Protein AF-A0A535PMX5-F1 (afdb_monomer)

Sequence (132 aa):
MTFRWPFYASVAVLGCECIACFFAGSIEWGDLGVRLGGDSAEATEQARFAIELYAIGGLNLLASIAFLIRRSGWAWWLVLGIQVAVFVLAVIEGVLTDIGWFYFSSLPLLTSLLLFAFRMAQTRLKPPIEAI

pLDDT: mean 80.56, std 11.22, range [43.16, 92.19]

Structure (mmCIF, N/CA/C/O backbone):
data_AF-A0A535PMX5-F1
#
_entry.id   AF-A0A535PMX5-F1
#
loop_
_atom_site.group_PDB
_atom_site.id
_atom_site.type_symbol
_atom_site.label_atom_id
_atom_site.label_alt_id
_atom_site.label_comp_id
_atom_site.label_asym_id
_atom_site.label_entity_id
_atom_site.label_seq_id
_atom_site.pdbx_PDB_ins_code
_atom_site.Cartn_x
_atom_site.Cartn_y
_atom_site.Cartn_z
_atom_site.occupancy
_atom_site.B_iso_or_equiv
_atom_site.auth_seq_id
_atom_site.auth_comp_id
_atom_site.auth_asym_id
_atom_site.auth_atom_id
_atom_site.pdbx_PDB_model_num
ATOM 1 N N . MET A 1 1 ? -12.810 -6.995 28.485 1.00 45.56 1 MET A N 1
ATOM 2 C CA . MET A 1 1 ? -11.703 -6.630 27.572 1.00 45.56 1 MET A CA 1
ATOM 3 C C . MET A 1 1 ? -12.300 -6.337 26.205 1.00 45.56 1 MET A C 1
ATOM 5 O O . MET A 1 1 ? -12.740 -7.254 25.528 1.00 45.56 1 MET A O 1
ATOM 9 N N . THR A 1 2 ? -12.427 -5.069 25.826 1.00 51.19 2 THR A N 1
ATOM 10 C CA . THR A 1 2 ? -12.902 -4.693 24.489 1.00 51.19 2 THR A CA 1
ATOM 11 C C . THR A 1 2 ? -11.867 -5.148 23.460 1.00 51.19 2 THR A C 1
ATOM 13 O O . THR A 1 2 ? -10.732 -4.676 23.470 1.00 51.19 2 THR A O 1
ATOM 16 N N . PHE A 1 3 ? -12.226 -6.105 22.599 1.00 61.16 3 PHE A N 1
ATOM 17 C CA . PHE A 1 3 ? -11.348 -6.642 21.556 1.00 61.16 3 PHE A CA 1
ATOM 18 C C . PHE A 1 3 ? -11.027 -5.548 20.522 1.00 61.16 3 PHE A C 1
ATOM 20 O O . PHE A 1 3 ? -11.728 -5.363 19.532 1.00 61.16 3 PHE A O 1
ATOM 27 N N . ARG A 1 4 ? -9.943 -4.795 20.750 1.00 73.81 4 ARG A N 1
ATOM 28 C CA . ARG A 1 4 ? -9.419 -3.779 19.812 1.00 73.81 4 ARG A CA 1
ATOM 29 C C . ARG A 1 4 ? -8.614 -4.392 18.658 1.00 73.81 4 ARG A C 1
ATOM 31 O O . ARG A 1 4 ? -8.119 -3.658 17.809 1.00 73.81 4 ARG A O 1
ATOM 38 N N . TRP A 1 5 ? -8.518 -5.721 18.607 1.00 82.56 5 TRP A N 1
ATOM 39 C CA . TRP A 1 5 ? -7.819 -6.490 17.575 1.00 82.56 5 TRP A CA 1
ATOM 40 C C . TRP A 1 5 ? -8.086 -6.009 16.138 1.00 82.56 5 TRP A C 1
ATOM 42 O O . TRP A 1 5 ? -7.113 -5.751 15.436 1.00 82.56 5 TRP A O 1
ATOM 52 N N . PRO A 1 6 ? -9.339 -5.778 15.691 1.00 81.94 6 PRO A N 1
ATOM 53 C CA . PRO A 1 6 ? -9.565 -5.409 14.293 1.00 81.94 6 PRO A CA 1
ATOM 54 C C . PRO A 1 6 ? -8.976 -4.035 13.932 1.00 81.94 6 PRO A C 1
ATOM 56 O O . PRO A 1 6 ? -8.648 -3.772 12.779 1.00 81.94 6 PRO A O 1
ATOM 59 N N . PHE A 1 7 ? -8.845 -3.136 14.918 1.00 81.94 7 PHE A N 1
ATOM 60 C CA . PHE A 1 7 ? -8.175 -1.851 14.717 1.00 81.94 7 PHE A CA 1
ATOM 61 C C . PHE A 1 7 ? -6.670 -2.053 14.525 1.00 81.94 7 PHE A C 1
ATOM 63 O O . PHE A 1 7 ? -6.109 -1.524 13.573 1.00 81.94 7 PHE A O 1
ATOM 70 N N . TYR A 1 8 ? -6.030 -2.860 15.375 1.00 85.12 8 TYR A N 1
ATOM 71 C CA . TYR A 1 8 ? -4.607 -3.179 15.226 1.00 85.12 8 TYR A CA 1
ATOM 72 C C . TYR A 1 8 ? -4.312 -3.924 13.920 1.00 85.12 8 TYR A C 1
ATOM 74 O O . TYR A 1 8 ? -3.334 -3.601 13.256 1.00 85.12 8 TYR A O 1
ATOM 82 N N . ALA A 1 9 ? -5.192 -4.838 13.506 1.00 86.25 9 ALA A N 1
ATOM 83 C CA . ALA A 1 9 ? -5.088 -5.522 12.221 1.00 86.25 9 ALA A CA 1
ATOM 84 C C . ALA A 1 9 ? -5.167 -4.540 11.038 1.00 86.25 9 ALA A C 1
ATOM 86 O O . ALA A 1 9 ? -4.381 -4.643 10.103 1.00 86.25 9 ALA A O 1
ATOM 87 N N . SER A 1 10 ? -6.044 -3.530 11.114 1.00 85.06 10 SER A N 1
ATOM 88 C CA . SER A 1 10 ? -6.128 -2.473 10.091 1.00 85.06 10 SER A CA 1
ATOM 89 C C . SER A 1 10 ? -4.830 -1.664 9.995 1.00 85.06 10 SER A C 1
ATOM 91 O O . SER A 1 10 ? -4.358 -1.383 8.900 1.00 85.06 10 SER A O 1
ATOM 93 N N . VAL A 1 11 ? -4.231 -1.319 11.139 1.00 86.75 11 VAL A N 1
ATOM 94 C CA . VAL A 1 11 ? -2.950 -0.593 11.188 1.00 86.75 11 VAL A CA 1
ATOM 95 C C . VAL A 1 11 ? -1.809 -1.441 10.625 1.00 86.75 11 VAL A C 1
ATOM 97 O O . VAL A 1 11 ? -0.988 -0.924 9.875 1.00 86.75 11 VAL A O 1
ATOM 100 N N . ALA A 1 12 ? -1.770 -2.735 10.952 1.00 88.44 12 ALA A N 1
ATOM 101 C CA . ALA A 1 12 ? -0.756 -3.650 10.441 1.00 88.44 12 ALA A CA 1
ATOM 102 C C . ALA A 1 12 ? -0.833 -3.787 8.915 1.00 88.44 12 ALA A C 1
ATOM 104 O O . ALA A 1 12 ? 0.186 -3.644 8.250 1.00 88.44 12 ALA A O 1
ATOM 105 N N . VAL A 1 13 ? -2.034 -3.983 8.358 1.00 90.06 13 VAL A N 1
ATOM 106 C CA . VAL A 1 13 ? -2.228 -4.086 6.902 1.00 90.06 13 VAL A CA 1
ATOM 107 C C . VAL A 1 13 ? -1.775 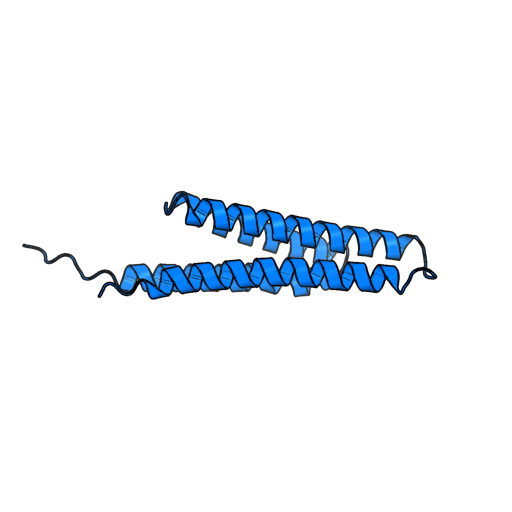-2.811 6.188 1.00 90.06 13 VAL A C 1
ATOM 109 O O . VAL A 1 13 ? -1.014 -2.896 5.230 1.00 90.06 13 VAL A O 1
ATOM 112 N N . LEU A 1 14 ? -2.162 -1.636 6.695 1.00 88.06 14 LEU A N 1
ATOM 113 C CA . LEU A 1 14 ? -1.728 -0.355 6.131 1.00 88.06 14 LEU A CA 1
ATOM 114 C C . LEU A 1 14 ? -0.205 -0.181 6.175 1.00 88.06 14 LEU A C 1
ATOM 116 O O . LEU A 1 14 ? 0.401 0.250 5.196 1.00 88.06 14 LEU A O 1
ATOM 120 N N . GLY A 1 15 ? 0.424 -0.544 7.295 1.00 87.69 15 GLY A N 1
ATOM 121 C CA . GLY A 1 15 ? 1.879 -0.503 7.429 1.00 87.69 15 GLY A CA 1
ATOM 122 C C . GLY A 1 15 ? 2.582 -1.448 6.451 1.00 87.69 15 GLY A C 1
ATOM 123 O O . GLY A 1 15 ? 3.545 -1.044 5.801 1.00 87.69 15 GLY A O 1
ATOM 124 N N . CYS A 1 16 ? 2.080 -2.677 6.306 1.00 88.81 16 CYS A N 1
ATOM 125 C CA . CYS A 1 16 ? 2.608 -3.658 5.359 1.00 88.81 16 CYS A CA 1
ATOM 126 C C . CYS A 1 16 ? 2.529 -3.163 3.915 1.00 88.81 16 CYS A C 1
ATOM 128 O O . CYS A 1 16 ? 3.499 -3.310 3.178 1.00 88.81 16 CYS A O 1
ATOM 130 N N . GLU A 1 17 ? 1.418 -2.548 3.516 1.00 86.88 17 GLU A N 1
ATOM 131 C CA . GLU A 1 17 ? 1.285 -2.004 2.167 1.00 86.88 17 GLU A CA 1
ATOM 132 C C . GLU A 1 17 ? 2.248 -0.846 1.909 1.00 86.88 17 GLU A C 1
ATOM 134 O O . GLU A 1 17 ? 2.892 -0.824 0.864 1.00 86.88 17 GLU A O 1
ATOM 139 N N . CYS A 1 18 ? 2.403 0.083 2.860 1.00 87.38 18 CYS A N 1
ATOM 140 C CA . CYS A 1 18 ? 3.379 1.166 2.724 1.00 87.38 18 CYS A CA 1
ATOM 141 C C . CYS A 1 18 ? 4.779 0.589 2.475 1.00 87.38 18 CYS A C 1
ATOM 143 O O . CYS A 1 18 ? 5.454 0.977 1.525 1.00 87.38 18 CYS A O 1
ATOM 145 N N . ILE A 1 19 ? 5.186 -0.380 3.301 1.00 87.94 19 ILE A N 1
ATOM 146 C CA . ILE A 1 19 ? 6.475 -1.067 3.181 1.00 87.94 19 ILE A CA 1
ATOM 147 C C . ILE A 1 19 ? 6.598 -1.763 1.818 1.00 87.94 19 ILE A C 1
ATOM 149 O O . ILE A 1 19 ? 7.628 -1.622 1.164 1.00 87.94 19 ILE A O 1
ATOM 153 N N . ALA A 1 20 ? 5.555 -2.460 1.363 1.00 87.88 20 ALA A N 1
ATOM 154 C CA . ALA A 1 20 ? 5.542 -3.121 0.060 1.00 87.88 20 ALA A CA 1
ATOM 155 C C . ALA A 1 20 ? 5.713 -2.123 -1.098 1.00 87.88 20 ALA A C 1
ATOM 157 O O . ALA A 1 20 ? 6.497 -2.391 -2.003 1.00 87.88 20 ALA A O 1
ATOM 158 N N . CYS A 1 21 ? 5.065 -0.954 -1.039 1.00 86.38 21 CYS A N 1
ATOM 159 C CA . CYS A 1 21 ? 5.225 0.106 -2.041 1.00 86.38 21 CYS A CA 1
ATOM 160 C C . CYS A 1 21 ? 6.670 0.632 -2.084 1.00 86.38 21 CYS A C 1
ATOM 162 O O . CYS A 1 21 ? 7.257 0.741 -3.158 1.00 86.38 21 CYS A O 1
ATOM 164 N N . PHE A 1 22 ? 7.274 0.902 -0.918 1.00 85.62 22 PHE A N 1
ATOM 165 C CA . PHE A 1 22 ? 8.672 1.345 -0.836 1.00 85.62 22 PHE A CA 1
ATOM 166 C C . PHE A 1 22 ? 9.653 0.272 -1.326 1.00 85.62 22 PHE A C 1
ATOM 168 O O . PHE A 1 22 ? 10.638 0.606 -1.988 1.00 85.62 22 PHE A O 1
ATOM 175 N N . PHE A 1 23 ? 9.404 -1.009 -1.034 1.00 86.94 23 PHE A N 1
ATOM 176 C CA . PHE A 1 23 ? 10.236 -2.103 -1.538 1.00 86.94 23 PHE A CA 1
ATOM 177 C C . PHE A 1 23 ? 10.106 -2.265 -3.048 1.00 86.94 23 PHE A C 1
ATOM 179 O O . PHE A 1 23 ? 11.131 -2.373 -3.711 1.00 86.94 23 PHE A O 1
ATOM 186 N N . ALA A 1 24 ? 8.887 -2.226 -3.587 1.00 84.19 24 ALA A N 1
ATOM 187 C CA . ALA A 1 24 ? 8.658 -2.301 -5.025 1.00 84.19 24 ALA A CA 1
ATOM 188 C C . ALA A 1 24 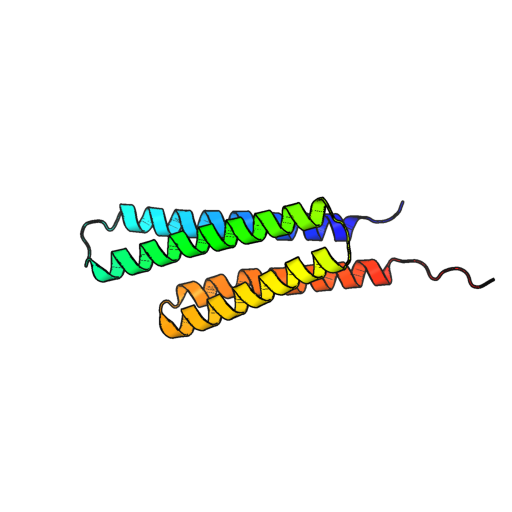? 9.384 -1.160 -5.756 1.00 84.19 24 ALA A C 1
ATOM 190 O O . ALA A 1 24 ? 10.174 -1.426 -6.655 1.00 84.19 24 ALA A O 1
ATOM 191 N N . GLY A 1 25 ? 9.239 0.087 -5.287 1.00 80.25 25 GLY A N 1
ATOM 192 C CA . GLY A 1 25 ? 9.980 1.226 -5.843 1.00 80.25 25 GLY A CA 1
ATOM 193 C C . GLY A 1 25 ? 11.502 1.052 -5.766 1.00 80.25 25 GLY A C 1
ATOM 194 O O . GLY A 1 25 ? 12.209 1.357 -6.720 1.00 80.25 25 GLY A O 1
ATOM 195 N N . SER A 1 26 ? 12.014 0.497 -4.662 1.00 81.75 26 SER A N 1
ATOM 196 C CA . SER A 1 26 ? 13.455 0.249 -4.482 1.00 81.75 26 SER A CA 1
ATOM 197 C C . SER A 1 26 ? 14.005 -0.845 -5.392 1.00 81.75 26 SER A C 1
ATOM 199 O O . SER A 1 26 ? 15.141 -0.732 -5.844 1.00 81.75 26 SER A O 1
ATOM 201 N N . ILE A 1 27 ? 13.224 -1.895 -5.650 1.00 82.94 27 ILE A N 1
ATOM 202 C CA . ILE A 1 27 ? 13.605 -2.976 -6.565 1.00 82.94 27 ILE A CA 1
ATOM 203 C C . ILE A 1 27 ? 13.676 -2.433 -7.990 1.00 82.94 27 ILE A C 1
ATOM 205 O O . ILE A 1 27 ? 14.704 -2.594 -8.639 1.00 82.94 27 ILE A O 1
ATOM 209 N N . GLU A 1 28 ? 12.645 -1.713 -8.433 1.00 80.88 28 GLU A N 1
ATOM 210 C CA . GLU A 1 28 ? 12.606 -1.123 -9.777 1.00 80.88 28 GLU A CA 1
ATOM 211 C C . GLU A 1 28 ? 13.723 -0.093 -9.991 1.00 80.88 28 GLU A C 1
ATOM 213 O O . GLU A 1 28 ? 14.390 -0.080 -11.025 1.00 80.88 28 GLU A O 1
ATOM 218 N N . TRP A 1 29 ? 14.007 0.729 -8.976 1.00 78.88 29 TRP A N 1
ATOM 219 C CA . TRP A 1 29 ? 15.127 1.670 -9.014 1.00 78.88 29 TRP A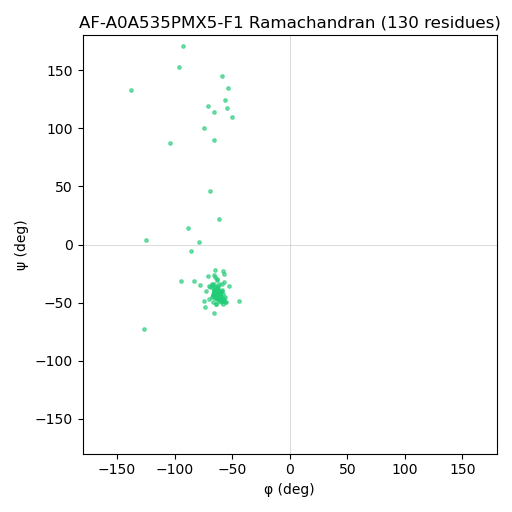 CA 1
ATOM 220 C C . TRP A 1 29 ? 16.497 0.970 -9.010 1.00 78.88 29 TRP A C 1
ATOM 222 O O . TRP A 1 29 ? 17.450 1.440 -9.634 1.00 78.88 29 TRP A O 1
ATOM 232 N N . GLY A 1 30 ? 16.616 -0.156 -8.302 1.00 73.69 30 GLY A N 1
ATOM 233 C CA . GLY A 1 30 ? 17.821 -0.986 -8.292 1.00 73.69 30 GLY A CA 1
ATOM 234 C C . GLY A 1 30 ? 18.085 -1.639 -9.649 1.00 73.69 30 GLY A C 1
ATOM 235 O O . GLY A 1 30 ? 19.213 -1.587 -10.141 1.00 73.69 30 GLY A O 1
ATOM 236 N N . ASP A 1 31 ? 17.042 -2.179 -10.281 1.00 73.50 31 ASP A N 1
ATOM 237 C CA . ASP A 1 31 ? 17.102 -2.763 -11.623 1.00 73.50 31 ASP A CA 1
ATOM 238 C C . ASP A 1 31 ? 17.519 -1.724 -12.672 1.00 73.50 31 ASP A C 1
ATOM 240 O O . ASP A 1 31 ? 18.375 -2.010 -13.514 1.00 73.50 31 ASP A O 1
ATOM 244 N N . LEU A 1 32 ? 17.012 -0.490 -12.569 1.00 64.44 32 LEU A N 1
ATOM 245 C CA . LEU A 1 32 ? 17.449 0.638 -13.395 1.00 64.44 32 LEU A CA 1
ATOM 246 C C . LEU A 1 32 ? 18.964 0.885 -13.278 1.00 64.44 32 LEU A C 1
ATOM 248 O O . LEU A 1 32 ? 19.645 1.053 -14.289 1.00 64.44 32 LEU A O 1
ATOM 252 N N . GLY A 1 33 ? 19.508 0.870 -12.056 1.00 60.97 33 GLY A N 1
ATOM 253 C CA . GLY A 1 33 ? 20.940 1.066 -11.804 1.00 60.97 33 GLY A CA 1
ATOM 254 C C . GLY A 1 33 ? 21.831 -0.040 -12.383 1.00 60.97 33 GLY A C 1
ATOM 255 O O . GLY A 1 33 ? 22.980 0.219 -12.739 1.00 60.97 33 GLY A O 1
ATOM 256 N N . VAL A 1 34 ? 21.307 -1.261 -12.519 1.00 61.28 34 VAL A N 1
ATOM 257 C CA . VAL A 1 34 ? 22.014 -2.401 -13.128 1.00 61.28 34 VAL A CA 1
ATOM 258 C C . VAL A 1 34 ? 21.907 -2.381 -14.659 1.00 61.28 34 VAL A C 1
ATOM 260 O O . VAL A 1 34 ? 22.841 -2.793 -15.346 1.00 61.28 34 VAL A O 1
ATOM 263 N N . ARG A 1 35 ? 20.803 -1.859 -15.211 1.00 61.16 35 ARG A N 1
ATOM 264 C CA . ARG A 1 35 ? 20.509 -1.815 -16.656 1.00 61.16 35 ARG A CA 1
ATOM 265 C C . ARG A 1 35 ? 21.051 -0.580 -17.389 1.00 61.16 35 ARG A C 1
ATOM 267 O O . ARG A 1 35 ? 20.685 -0.372 -18.543 1.00 61.16 35 ARG A O 1
ATOM 274 N N . LEU A 1 36 ? 21.966 0.196 -16.795 1.00 56.78 36 LEU A N 1
ATOM 275 C CA . LEU A 1 36 ? 22.568 1.436 -17.341 1.00 56.78 36 LEU A CA 1
ATOM 276 C C . LEU A 1 36 ? 23.382 1.296 -18.664 1.00 56.78 36 LEU A C 1
ATOM 278 O O . LEU A 1 36 ? 24.198 2.155 -18.989 1.00 56.78 36 LEU A O 1
ATOM 282 N N . GLY A 1 37 ? 23.147 0.250 -19.461 1.00 55.56 37 GLY A N 1
ATOM 283 C CA . GLY A 1 37 ? 23.598 0.113 -20.852 1.00 55.56 37 GLY A CA 1
ATOM 284 C C . GLY A 1 37 ? 22.479 -0.169 -21.871 1.00 55.56 37 GLY A C 1
ATOM 285 O O . GLY A 1 37 ? 22.797 -0.407 -23.034 1.00 55.56 37 GLY A O 1
ATOM 286 N N . GLY A 1 38 ? 21.207 -0.192 -21.451 1.00 57.50 38 GLY A N 1
ATOM 287 C CA . GLY A 1 38 ? 20.030 -0.425 -22.301 1.00 57.50 38 GLY A CA 1
ATOM 288 C C . GLY A 1 38 ? 19.381 0.856 -22.840 1.00 57.50 38 GLY A C 1
ATOM 289 O O . GLY A 1 38 ? 19.742 1.964 -22.445 1.00 57.50 38 GLY A O 1
ATOM 290 N N . ASP A 1 39 ? 18.437 0.686 -23.767 1.00 62.34 39 ASP A N 1
ATOM 291 C CA . ASP A 1 39 ? 17.790 1.752 -24.537 1.00 62.34 39 ASP A CA 1
ATOM 292 C C . ASP A 1 39 ? 17.191 2.862 -23.644 1.00 62.34 39 ASP A C 1
ATOM 294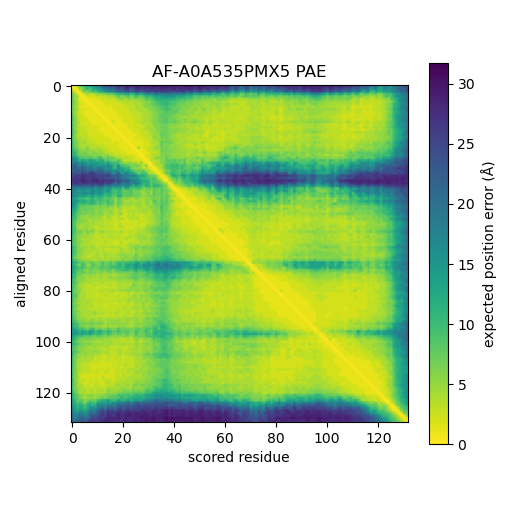 O O . ASP A 1 39 ? 16.536 2.605 -22.631 1.00 62.34 39 ASP A O 1
ATOM 298 N N . SER A 1 40 ? 17.427 4.125 -24.007 1.00 66.25 40 SER A N 1
ATOM 299 C CA . SER A 1 40 ? 17.162 5.289 -23.135 1.00 66.25 40 SER A CA 1
ATOM 300 C C . SER A 1 40 ? 15.677 5.517 -22.803 1.00 66.25 40 SER A C 1
ATOM 302 O O . SER A 1 40 ? 15.354 6.150 -21.793 1.00 66.25 40 SER A O 1
ATOM 304 N N . ALA A 1 41 ? 14.775 4.988 -23.635 1.00 70.38 41 ALA A N 1
ATOM 305 C CA . ALA A 1 41 ? 13.331 5.097 -23.450 1.00 70.38 41 ALA A CA 1
ATOM 306 C C . ALA A 1 41 ? 12.822 4.178 -22.326 1.00 70.38 41 ALA A C 1
ATOM 308 O O . ALA A 1 41 ? 12.156 4.658 -21.410 1.00 70.38 41 ALA A O 1
ATOM 309 N N . GLU A 1 42 ? 13.217 2.901 -22.326 1.00 69.69 42 GLU A N 1
ATOM 310 C CA . GLU A 1 42 ? 12.809 1.922 -21.303 1.00 69.69 42 GLU A CA 1
ATOM 311 C C . GLU A 1 42 ? 13.313 2.321 -19.906 1.00 69.69 42 GLU A C 1
ATOM 313 O O . GLU A 1 42 ? 12.581 2.253 -18.919 1.00 69.69 42 GLU A O 1
ATOM 318 N N . ALA A 1 43 ? 14.545 2.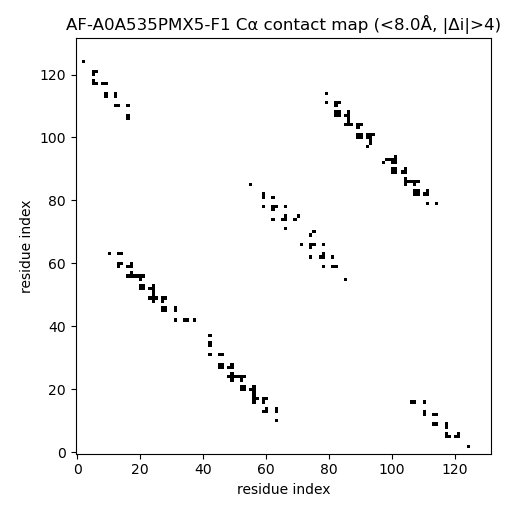835 -19.821 1.00 70.12 43 ALA A N 1
ATOM 319 C CA . ALA A 1 43 ? 15.112 3.338 -18.570 1.00 70.12 43 ALA A CA 1
ATOM 320 C C . ALA A 1 43 ? 14.308 4.520 -17.988 1.00 70.12 43 ALA A C 1
ATOM 322 O O . ALA A 1 43 ? 14.182 4.663 -16.770 1.00 70.12 43 ALA A O 1
ATOM 323 N N . THR A 1 44 ? 13.738 5.368 -18.848 1.00 75.94 44 THR A N 1
ATOM 324 C CA . THR A 1 44 ? 12.927 6.514 -18.413 1.00 75.94 44 THR A CA 1
ATOM 325 C C . THR A 1 44 ? 11.569 6.061 -17.869 1.00 75.94 44 THR A C 1
ATOM 327 O O . THR A 1 44 ? 11.112 6.580 -16.848 1.00 75.94 44 THR A O 1
ATOM 330 N N . GLU A 1 45 ? 10.940 5.069 -18.503 1.00 73.88 45 GLU A N 1
ATOM 331 C CA . GLU A 1 45 ? 9.667 4.497 -18.049 1.00 73.88 45 GLU A CA 1
ATOM 332 C C . GLU A 1 45 ? 9.818 3.754 -16.717 1.00 73.88 45 GLU A C 1
ATOM 334 O O . GLU A 1 45 ? 9.037 3.985 -15.792 1.00 73.88 45 GLU A O 1
ATOM 339 N N . GLN A 1 46 ? 10.881 2.962 -16.560 1.00 74.75 46 GLN A N 1
ATOM 340 C CA . GLN A 1 46 ? 11.146 2.234 -15.318 1.00 74.75 46 GLN A CA 1
ATOM 341 C C . GLN A 1 46 ? 11.481 3.180 -14.146 1.00 74.75 46 GLN A C 1
ATOM 343 O O . GLN A 1 46 ? 11.016 2.983 -13.020 1.00 74.75 46 GLN A O 1
ATOM 348 N N . ALA A 1 47 ? 12.209 4.275 -14.404 1.00 78.19 47 ALA A N 1
ATOM 349 C CA . ALA A 1 47 ? 12.447 5.322 -13.408 1.00 78.19 47 ALA A CA 1
ATOM 350 C C . ALA A 1 47 ? 11.147 6.023 -12.978 1.00 78.19 47 ALA A C 1
ATOM 352 O O . ALA A 1 47 ? 10.942 6.280 -11.787 1.00 78.19 47 ALA A O 1
ATOM 353 N N . ARG A 1 48 ? 10.257 6.318 -13.936 1.00 81.38 48 ARG A N 1
ATOM 354 C CA . ARG A 1 48 ? 8.936 6.898 -13.660 1.00 81.38 48 ARG A CA 1
ATOM 355 C C . ARG A 1 48 ? 8.108 5.954 -12.788 1.00 81.38 48 ARG A C 1
ATOM 357 O O . ARG A 1 48 ? 7.580 6.399 -11.772 1.00 81.38 48 ARG A O 1
ATOM 364 N N . PHE A 1 49 ? 8.066 4.667 -13.129 1.00 80.56 49 PHE A N 1
ATOM 365 C CA . PHE A 1 49 ? 7.351 3.653 -12.356 1.00 80.56 49 PHE A CA 1
ATOM 366 C C . PHE A 1 49 ? 7.825 3.600 -10.896 1.00 80.56 49 PHE A C 1
ATOM 368 O O . PHE A 1 49 ? 7.023 3.719 -9.970 1.00 80.56 49 PHE A O 1
ATOM 375 N N . ALA A 1 50 ? 9.138 3.535 -10.669 1.00 82.88 50 ALA A N 1
ATOM 376 C CA . ALA A 1 50 ? 9.714 3.519 -9.326 1.00 82.88 50 ALA A CA 1
ATOM 377 C C . ALA A 1 50 ? 9.373 4.778 -8.499 1.00 82.88 50 ALA A C 1
ATOM 379 O O . ALA A 1 50 ? 9.023 4.675 -7.319 1.00 82.88 50 ALA A O 1
ATOM 380 N N . ILE A 1 51 ? 9.435 5.969 -9.109 1.00 83.94 51 ILE A N 1
ATOM 381 C CA . ILE A 1 51 ? 9.066 7.234 -8.449 1.00 83.94 51 ILE A CA 1
ATOM 382 C C . ILE A 1 51 ? 7.586 7.235 -8.064 1.00 83.94 51 ILE A C 1
ATOM 384 O O . ILE A 1 51 ? 7.238 7.645 -6.953 1.00 83.94 51 ILE A O 1
ATOM 388 N N . GLU A 1 52 ? 6.712 6.767 -8.953 1.00 86.50 52 GLU A N 1
ATOM 389 C CA . GLU A 1 52 ? 5.277 6.706 -8.685 1.00 86.50 52 GLU A CA 1
ATOM 390 C C . GLU A 1 52 ? 4.955 5.719 -7.552 1.00 86.50 52 GLU A C 1
ATOM 392 O O . GLU A 1 52 ? 4.167 6.051 -6.664 1.00 86.50 52 GLU A O 1
ATOM 397 N N . LEU A 1 53 ? 5.639 4.572 -7.479 1.00 86.00 53 LEU A N 1
ATOM 398 C CA . LEU A 1 53 ? 5.516 3.629 -6.359 1.00 86.00 53 LEU A CA 1
ATOM 399 C C . LEU A 1 53 ? 5.935 4.248 -5.017 1.00 86.00 53 LEU A C 1
ATOM 401 O O . LEU A 1 53 ? 5.247 4.072 -4.005 1.00 86.00 53 LEU A O 1
ATOM 405 N N . TYR A 1 54 ? 7.023 5.023 -4.994 1.00 83.94 54 TYR A N 1
ATOM 406 C CA . TYR A 1 54 ? 7.424 5.769 -3.800 1.00 83.94 54 TYR A CA 1
ATOM 407 C C . TYR A 1 54 ? 6.404 6.841 -3.409 1.00 83.94 54 TYR A C 1
ATOM 409 O O . TYR A 1 54 ? 6.104 7.000 -2.221 1.00 83.94 54 TYR A O 1
ATOM 417 N N . ALA A 1 55 ? 5.846 7.558 -4.386 1.00 88.19 55 ALA A N 1
ATOM 418 C CA . ALA A 1 55 ? 4.819 8.566 -4.147 1.00 88.19 55 ALA A CA 1
ATOM 419 C C . ALA A 1 55 ? 3.542 7.941 -3.562 1.00 88.19 55 ALA A C 1
ATOM 421 O O . ALA A 1 55 ? 2.998 8.458 -2.584 1.00 88.19 55 ALA A O 1
ATOM 422 N N . ILE A 1 56 ? 3.110 6.794 -4.095 1.00 88.62 56 ILE A N 1
ATOM 423 C CA . ILE A 1 56 ? 1.971 6.022 -3.583 1.00 88.62 56 ILE A CA 1
ATOM 424 C C . ILE A 1 56 ? 2.249 5.533 -2.157 1.00 88.62 56 ILE A C 1
ATOM 426 O O . ILE A 1 56 ? 1.418 5.728 -1.269 1.00 88.62 56 ILE A O 1
ATOM 430 N N . GLY A 1 57 ? 3.436 4.972 -1.900 1.00 84.94 57 GLY A N 1
ATOM 431 C CA . GLY A 1 57 ? 3.849 4.550 -0.559 1.00 84.94 57 GLY A CA 1
ATOM 432 C C . GLY A 1 57 ? 3.834 5.700 0.453 1.00 84.94 57 GLY A C 1
ATO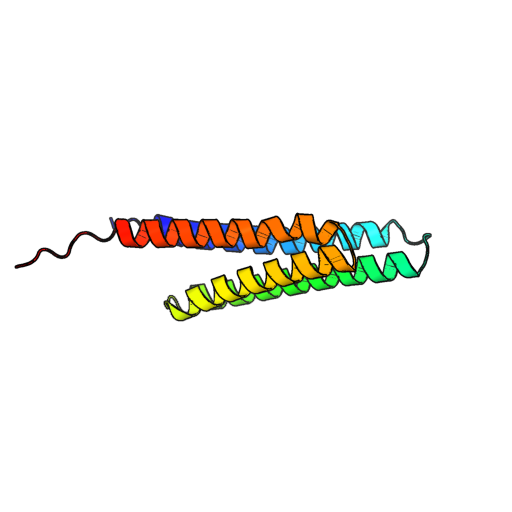M 433 O O . GLY A 1 57 ? 3.318 5.552 1.563 1.00 84.94 57 GLY A O 1
ATOM 434 N N . GLY A 1 58 ? 4.327 6.877 0.058 1.00 86.62 58 GLY A N 1
ATOM 435 C CA . GLY A 1 58 ? 4.286 8.092 0.873 1.00 86.62 58 GLY A CA 1
ATOM 436 C C . GLY A 1 58 ? 2.864 8.587 1.141 1.00 86.62 58 GLY A C 1
ATOM 437 O O . GLY A 1 58 ? 2.531 8.946 2.272 1.00 86.62 58 GLY A O 1
ATOM 438 N N . LEU A 1 59 ? 1.998 8.561 0.129 1.00 88.19 59 LEU A N 1
ATOM 439 C CA . LEU A 1 59 ? 0.600 8.964 0.251 1.00 88.19 59 LEU A CA 1
ATOM 440 C C . LEU A 1 59 ? -0.178 8.019 1.183 1.00 88.19 59 LEU A C 1
ATOM 442 O O . LEU A 1 59 ? -0.888 8.491 2.077 1.00 88.19 59 LEU A O 1
ATOM 446 N N . ASN A 1 60 ? 0.026 6.705 1.058 1.00 87.00 60 ASN A N 1
ATOM 447 C CA . ASN A 1 60 ? -0.542 5.703 1.963 1.00 87.00 60 ASN A CA 1
ATOM 448 C C . ASN A 1 60 ? -0.038 5.873 3.404 1.00 87.00 60 ASN A C 1
ATOM 450 O O . ASN A 1 60 ? -0.823 5.770 4.356 1.00 87.00 60 ASN A O 1
ATOM 454 N N . LEU A 1 61 ? 1.240 6.214 3.589 1.00 86.56 61 LEU A N 1
ATOM 455 C CA . LEU A 1 61 ? 1.803 6.497 4.908 1.00 86.56 61 LEU A CA 1
ATOM 456 C C . LEU A 1 61 ? 1.156 7.735 5.544 1.00 86.56 61 LEU A C 1
ATOM 458 O O . LEU A 1 61 ? 0.742 7.688 6.704 1.00 86.56 61 LEU A O 1
ATOM 462 N N . LEU A 1 62 ? 1.008 8.826 4.788 1.00 88.00 62 LEU A N 1
ATOM 463 C CA . LEU A 1 62 ? 0.355 10.050 5.264 1.00 88.00 62 LEU A CA 1
ATOM 464 C C . LEU A 1 62 ? -1.111 9.809 5.635 1.00 88.00 62 LEU A C 1
ATOM 466 O O . LEU A 1 62 ? -1.559 10.247 6.699 1.00 88.00 62 LEU A O 1
ATOM 470 N N . ALA A 1 63 ? -1.847 9.067 4.805 1.00 85.06 63 ALA A N 1
ATOM 471 C CA . ALA A 1 63 ? -3.226 8.677 5.084 1.00 85.06 63 ALA A CA 1
ATOM 472 C C . ALA A 1 63 ? -3.331 7.842 6.368 1.00 85.06 63 ALA A C 1
ATOM 474 O O . ALA A 1 63 ? -4.200 8.083 7.210 1.00 85.06 63 ALA A O 1
ATOM 475 N N . SER A 1 64 ? -2.396 6.909 6.558 1.00 83.75 64 SER A N 1
ATOM 476 C CA . SER A 1 64 ? -2.310 6.066 7.750 1.00 83.75 64 SER A CA 1
ATOM 477 C C . SER A 1 64 ? -2.017 6.883 9.009 1.00 83.75 64 SER A C 1
ATOM 479 O O . SER A 1 64 ? -2.679 6.700 10.030 1.00 83.75 64 SER A O 1
ATOM 481 N N . ILE A 1 65 ? -1.087 7.841 8.942 1.00 86.19 65 ILE A N 1
ATOM 482 C CA . ILE A 1 65 ? -0.793 8.767 10.045 1.00 86.19 65 ILE A CA 1
ATOM 483 C C . ILE A 1 65 ? -2.032 9.606 10.380 1.00 86.19 65 ILE A C 1
ATOM 485 O O . ILE A 1 65 ? -2.425 9.694 11.547 1.00 86.19 65 ILE A O 1
ATOM 489 N N . ALA A 1 66 ? -2.696 10.174 9.371 1.00 84.31 66 ALA A N 1
ATOM 490 C CA . ALA A 1 66 ? -3.914 10.956 9.563 1.00 84.31 66 ALA A CA 1
ATOM 491 C C . ALA A 1 66 ? -5.028 10.126 10.224 1.00 84.31 66 ALA A C 1
ATOM 493 O O . ALA A 1 66 ? -5.693 10.613 11.141 1.00 84.31 66 ALA A O 1
ATOM 494 N N . PHE A 1 67 ? -5.189 8.863 9.822 1.00 84.06 67 PHE A N 1
ATOM 495 C CA . PHE A 1 67 ? -6.128 7.918 10.425 1.00 84.06 67 PHE A CA 1
ATOM 496 C C . PHE A 1 67 ? -5.780 7.561 11.878 1.00 84.06 67 PHE A C 1
ATOM 498 O O . PHE A 1 67 ? -6.669 7.478 12.733 1.00 84.06 67 PHE A O 1
ATOM 505 N N . LEU A 1 68 ? -4.494 7.389 12.191 1.00 84.88 68 LEU A N 1
ATOM 506 C CA . LEU A 1 68 ? -4.027 7.110 13.550 1.00 84.88 68 LEU A CA 1
ATOM 507 C C . LEU A 1 68 ? -4.270 8.290 14.501 1.00 84.88 68 LEU A C 1
ATOM 509 O O . LEU A 1 68 ? -4.677 8.063 15.646 1.00 84.88 68 LEU A O 1
ATOM 513 N N . ILE A 1 69 ? -4.059 9.522 14.024 1.00 85.94 69 ILE A N 1
ATOM 514 C CA . ILE A 1 69 ? -4.275 10.763 14.785 1.00 85.94 69 ILE A CA 1
ATOM 515 C C . ILE A 1 69 ? -5.774 11.039 14.939 1.00 85.94 69 ILE A C 1
ATOM 517 O O . ILE A 1 69 ? -6.280 11.213 16.049 1.00 85.94 69 ILE A O 1
ATOM 521 N N . ARG A 1 70 ? -6.512 11.063 13.825 1.00 78.56 70 ARG A N 1
ATOM 522 C CA . ARG A 1 70 ? -7.958 11.288 13.786 1.00 78.56 70 ARG A CA 1
ATOM 523 C C . ARG A 1 70 ? -8.655 9.958 13.536 1.00 78.56 70 ARG A C 1
ATOM 525 O O . ARG A 1 70 ? -9.007 9.643 12.406 1.00 78.56 70 ARG A O 1
ATOM 532 N N . ARG A 1 71 ? -8.944 9.217 14.614 1.00 76.31 71 ARG A N 1
ATOM 533 C CA . ARG A 1 71 ? -9.731 7.960 14.610 1.00 76.31 71 ARG A CA 1
ATOM 534 C C . ARG A 1 71 ? -11.224 8.179 14.291 1.00 76.31 71 ARG A C 1
ATOM 536 O O . ARG A 1 71 ? -12.105 7.680 14.988 1.00 76.31 71 ARG A O 1
ATOM 543 N N . SER A 1 72 ? -11.509 8.978 13.270 1.00 81.19 72 SER A N 1
ATOM 544 C CA . SER A 1 72 ? -12.840 9.349 12.800 1.00 81.19 72 SER A CA 1
ATOM 545 C C . SER A 1 72 ? -13.266 8.457 11.637 1.00 81.19 72 SER A C 1
ATOM 547 O O . SER A 1 72 ? -12.431 7.990 10.861 1.00 81.19 72 SER A O 1
ATOM 549 N N . GLY A 1 73 ? -14.578 8.271 11.468 1.00 80.38 73 GLY A N 1
ATOM 550 C CA . GLY A 1 73 ? -15.131 7.597 10.290 1.00 80.38 73 GLY A CA 1
ATOM 551 C C . GLY A 1 73 ? -14.721 8.273 8.976 1.00 80.38 73 GLY A C 1
ATOM 552 O O . GLY A 1 73 ? -14.482 7.585 7.995 1.00 80.38 73 GLY A O 1
ATOM 553 N N . TRP A 1 74 ? -14.544 9.598 8.977 1.00 83.06 74 TRP A N 1
ATOM 554 C CA . TRP A 1 74 ? -14.064 10.349 7.811 1.00 83.06 74 TRP A CA 1
ATOM 555 C C . TRP A 1 74 ? -12.632 9.994 7.416 1.00 83.06 74 TRP A C 1
ATOM 557 O O . TRP A 1 74 ? -12.346 9.838 6.235 1.00 83.06 74 TRP A O 1
ATOM 567 N N . ALA A 1 75 ? -11.739 9.821 8.393 1.00 83.88 75 ALA A N 1
ATOM 568 C CA . ALA A 1 75 ? -10.363 9.423 8.110 1.00 83.88 75 ALA A CA 1
ATOM 569 C C . ALA A 1 75 ? -10.299 7.992 7.560 1.00 83.88 75 ALA A C 1
ATOM 571 O O . ALA A 1 75 ? -9.486 7.696 6.695 1.00 83.88 75 ALA A O 1
ATOM 572 N N . TRP A 1 76 ? -11.198 7.117 8.017 1.00 85.38 76 TRP A N 1
ATOM 573 C CA . TRP A 1 76 ? -11.333 5.772 7.464 1.00 85.38 76 TRP A CA 1
ATOM 574 C C . TRP A 1 76 ? -11.811 5.789 6.003 1.00 85.38 76 TRP A C 1
ATOM 576 O O . TRP A 1 76 ? -11.243 5.091 5.169 1.00 85.38 76 TRP A O 1
ATOM 586 N N . TRP A 1 77 ? -12.806 6.622 5.678 1.00 87.50 77 TRP A N 1
ATOM 587 C CA . TRP A 1 77 ? -13.255 6.815 4.294 1.00 87.50 77 TRP A CA 1
ATOM 588 C C . TRP A 1 77 ? -12.173 7.416 3.403 1.00 87.50 77 TRP A C 1
ATOM 590 O O . TRP A 1 77 ? -12.064 7.021 2.250 1.00 87.50 77 TRP A O 1
ATOM 600 N N . LEU A 1 78 ? -11.357 8.325 3.938 1.00 88.31 78 LEU A N 1
ATOM 601 C CA . LEU A 1 78 ? -10.211 8.879 3.224 1.00 88.31 78 LEU A CA 1
ATOM 602 C C . LEU A 1 78 ? -9.193 7.786 2.881 1.00 88.31 78 LEU A C 1
A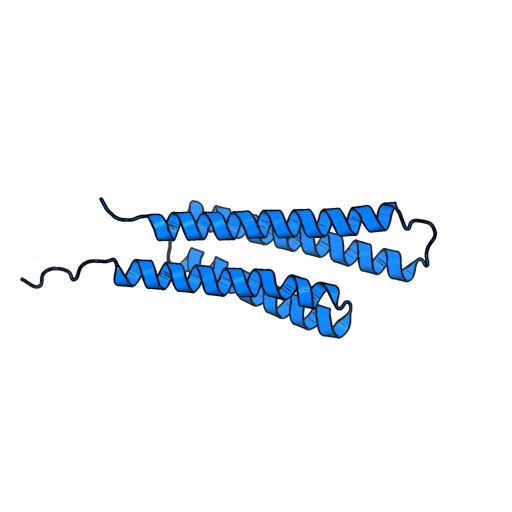TOM 604 O O . LEU A 1 78 ? -8.770 7.705 1.735 1.00 88.31 78 LEU A O 1
ATOM 608 N N . VAL A 1 79 ? -8.855 6.917 3.840 1.00 89.38 79 VAL A N 1
ATOM 609 C CA . VAL A 1 79 ? -7.957 5.778 3.598 1.00 89.38 79 VAL A CA 1
ATOM 610 C C . VAL A 1 79 ? -8.529 4.860 2.520 1.00 89.38 79 VAL A C 1
ATOM 612 O O . VAL A 1 79 ? -7.835 4.569 1.557 1.00 89.38 79 VAL A O 1
ATOM 615 N N . LEU A 1 80 ? -9.797 4.450 2.618 1.00 88.94 80 LEU A N 1
ATOM 616 C CA . LEU A 1 80 ? -10.400 3.615 1.572 1.00 88.94 80 LEU A CA 1
ATOM 617 C C . LEU A 1 80 ? -10.460 4.309 0.210 1.00 88.94 80 LEU A C 1
ATOM 619 O O . LEU A 1 80 ? -10.196 3.671 -0.803 1.00 88.94 80 LEU A O 1
ATOM 623 N N . GLY A 1 81 ? -10.803 5.596 0.178 1.00 90.19 81 GLY A N 1
ATOM 624 C CA . GLY A 1 81 ? -10.851 6.373 -1.057 1.00 90.19 81 GLY A CA 1
ATOM 625 C C . GLY A 1 81 ? -9.491 6.424 -1.745 1.00 90.19 81 GLY A C 1
ATOM 626 O O . GLY A 1 81 ? -9.417 6.250 -2.957 1.00 90.19 81 GLY A O 1
ATOM 627 N N . ILE A 1 82 ? -8.420 6.579 -0.965 1.00 91.00 82 ILE A N 1
ATOM 628 C CA . ILE A 1 82 ? -7.045 6.504 -1.457 1.00 91.00 82 ILE A CA 1
ATOM 629 C C . ILE A 1 82 ? -6.749 5.127 -2.045 1.00 91.00 82 ILE A C 1
ATOM 631 O O . ILE A 1 82 ? -6.282 5.060 -3.176 1.00 91.00 82 ILE A O 1
ATOM 635 N N . GLN A 1 83 ? -7.080 4.039 -1.347 1.00 91.06 83 GLN A N 1
ATOM 636 C CA . GLN A 1 83 ? -6.801 2.700 -1.870 1.00 91.06 83 GLN A CA 1
ATOM 637 C C . GLN A 1 83 ? -7.552 2.406 -3.165 1.00 91.06 83 GLN A C 1
ATOM 639 O O . GLN A 1 83 ? -6.980 1.878 -4.113 1.00 91.06 83 GLN A O 1
ATOM 644 N N . VAL A 1 84 ? -8.822 2.803 -3.247 1.00 91.38 84 VAL A N 1
ATOM 645 C CA . VAL A 1 84 ? -9.605 2.658 -4.478 1.00 91.38 84 VAL A CA 1
ATOM 646 C C . VAL A 1 84 ? -9.013 3.511 -5.603 1.00 91.38 84 VAL A C 1
ATOM 648 O O . VAL A 1 84 ? -8.916 3.035 -6.731 1.00 91.38 84 VAL A O 1
ATOM 651 N N . ALA A 1 85 ? -8.578 4.741 -5.317 1.00 91.25 85 ALA A N 1
ATOM 652 C CA . ALA A 1 85 ? -7.948 5.606 -6.311 1.00 91.25 85 ALA A CA 1
ATOM 653 C C . ALA A 1 85 ? -6.617 5.029 -6.820 1.00 91.25 85 ALA A C 1
ATOM 655 O O . ALA A 1 85 ? -6.400 4.993 -8.027 1.00 91.25 85 ALA A O 1
ATOM 656 N N . VAL A 1 86 ? -5.763 4.528 -5.921 1.00 90.62 86 VAL A N 1
ATOM 657 C CA . VAL A 1 86 ? -4.488 3.877 -6.265 1.00 90.62 86 VAL A CA 1
ATOM 658 C C . VAL A 1 86 ? -4.732 2.601 -7.070 1.00 90.62 86 VAL A C 1
ATOM 660 O O . VAL A 1 86 ? -4.055 2.375 -8.066 1.00 90.62 86 VAL A O 1
ATOM 663 N N . PHE A 1 87 ? -5.726 1.792 -6.693 1.00 91.06 87 PHE A N 1
ATOM 664 C CA . PHE A 1 87 ? -6.126 0.613 -7.460 1.00 91.06 87 PHE A CA 1
ATOM 665 C C . PHE A 1 87 ? -6.536 0.975 -8.890 1.00 91.06 87 PHE A C 1
ATOM 667 O O . PHE A 1 87 ? -6.031 0.387 -9.842 1.00 91.06 87 PHE A O 1
ATOM 674 N N . VAL A 1 88 ? -7.430 1.955 -9.050 1.00 92.19 88 VAL A N 1
ATOM 675 C CA . VAL A 1 88 ? -7.903 2.390 -10.371 1.00 92.19 88 VAL A CA 1
ATOM 676 C C . VAL A 1 88 ? -6.755 2.962 -11.200 1.00 92.19 88 VAL A C 1
ATOM 678 O O . VAL A 1 88 ? -6.636 2.615 -12.371 1.00 92.19 88 VAL A O 1
ATOM 681 N N . LEU A 1 89 ? -5.891 3.782 -10.595 1.00 90.31 89 LEU A N 1
ATOM 682 C CA . LEU A 1 89 ? -4.696 4.313 -11.250 1.00 90.31 89 LEU A CA 1
ATOM 683 C C . LEU A 1 89 ? -3.793 3.180 -11.746 1.00 90.31 89 LEU A C 1
ATOM 685 O O . LEU A 1 89 ? -3.426 3.172 -12.914 1.00 90.31 89 LEU A O 1
ATOM 689 N N . ALA A 1 90 ? -3.505 2.197 -10.892 1.00 87.94 90 ALA A N 1
ATOM 690 C CA . ALA A 1 90 ? -2.674 1.053 -11.243 1.00 87.94 90 ALA A CA 1
ATOM 691 C C . ALA A 1 90 ? -3.298 0.193 -12.354 1.00 8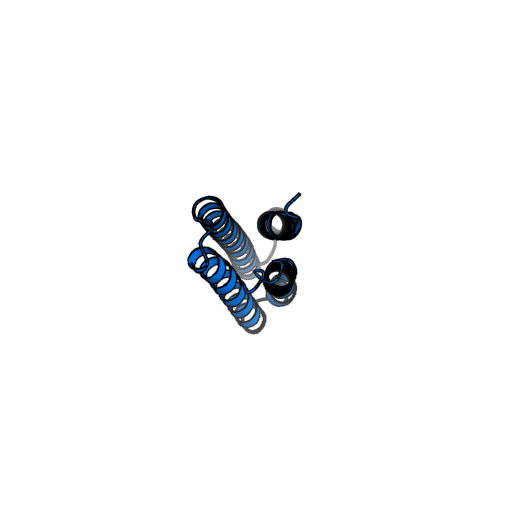7.94 90 ALA A C 1
ATOM 693 O O . ALA A 1 90 ? -2.599 -0.286 -13.234 1.00 87.94 90 ALA A O 1
ATOM 694 N N . VAL A 1 91 ? -4.619 0.014 -12.379 1.00 88.75 91 VAL A N 1
ATOM 695 C CA . VAL A 1 91 ? -5.276 -0.694 -13.491 1.00 88.75 91 VAL A CA 1
ATOM 696 C C . VAL A 1 91 ? -5.165 0.097 -14.797 1.00 88.75 91 VAL A C 1
ATOM 698 O O . VAL A 1 91 ? -4.897 -0.493 -15.838 1.00 88.75 91 VAL A O 1
ATOM 701 N N . ILE A 1 92 ? -5.360 1.419 -14.758 1.00 88.94 92 ILE A N 1
ATOM 702 C CA . ILE A 1 92 ? -5.254 2.280 -15.945 1.00 88.94 92 ILE A CA 1
ATOM 703 C C . ILE A 1 92 ? -3.822 2.278 -16.483 1.00 88.94 92 ILE A C 1
ATOM 705 O O . ILE A 1 92 ? -3.623 2.014 -17.665 1.00 88.94 92 ILE A O 1
ATOM 709 N N . GLU A 1 93 ? -2.833 2.523 -15.626 1.00 86.31 93 GLU A N 1
ATOM 710 C CA . GLU A 1 93 ? -1.419 2.477 -16.005 1.00 86.31 93 GLU A CA 1
ATOM 711 C C . GLU A 1 93 ? -1.023 1.069 -16.474 1.00 86.31 93 GLU A C 1
ATOM 713 O O . GLU A 1 93 ? -0.345 0.932 -17.482 1.00 86.31 93 GLU A O 1
ATOM 718 N N . GLY A 1 94 ? -1.572 0.005 -15.880 1.00 86.25 94 GLY A N 1
ATOM 719 C CA . GLY A 1 94 ? -1.370 -1.367 -16.358 1.00 86.25 94 GLY A CA 1
ATOM 720 C C . GLY A 1 94 ? -1.825 -1.620 -17.791 1.00 86.25 94 GLY A C 1
ATOM 721 O O . GLY A 1 94 ? -1.206 -2.404 -18.508 1.00 86.25 94 GLY A O 1
ATOM 722 N N . VAL A 1 95 ? -2.898 -0.955 -18.224 1.00 87.31 95 VAL A N 1
ATOM 723 C CA . VAL A 1 95 ? -3.385 -1.025 -19.610 1.00 87.31 95 VAL A CA 1
ATOM 724 C C . VAL A 1 95 ? -2.540 -0.164 -20.550 1.00 87.31 95 VAL A C 1
ATOM 726 O O . VAL A 1 95 ? -2.399 -0.513 -21.721 1.00 87.31 95 VAL A O 1
ATOM 729 N N . LEU A 1 96 ? -2.038 0.976 -20.070 1.00 84.50 96 LEU A N 1
ATOM 730 C CA . LEU A 1 96 ? -1.427 2.004 -20.914 1.00 84.50 96 LEU A CA 1
ATOM 731 C C . LEU A 1 96 ? 0.095 1.900 -21.032 1.00 84.50 96 LEU A C 1
ATOM 733 O O . LEU A 1 96 ? 0.628 2.310 -22.060 1.00 84.50 96 LEU A O 1
ATOM 737 N N . THR A 1 97 ? 0.779 1.415 -19.998 1.00 80.62 97 THR A N 1
ATOM 738 C CA . THR A 1 97 ? 2.240 1.490 -19.886 1.00 80.62 97 THR A CA 1
ATOM 739 C C . THR A 1 97 ? 2.855 0.119 -19.631 1.00 80.62 97 THR A C 1
ATOM 741 O O . THR A 1 97 ? 3.431 -0.463 -20.547 1.00 80.62 97 THR A O 1
ATOM 744 N N . ASP A 1 98 ? 2.706 -0.427 -18.422 1.00 79.06 98 ASP A N 1
ATOM 745 C CA . ASP A 1 98 ? 3.436 -1.627 -17.990 1.00 79.06 98 ASP A CA 1
ATOM 746 C C . ASP A 1 98 ? 2.545 -2.610 -17.220 1.00 79.06 98 ASP A C 1
ATOM 748 O O . ASP A 1 98 ? 1.865 -2.254 -16.258 1.00 79.06 98 ASP A O 1
ATOM 752 N N . ILE A 1 99 ? 2.621 -3.895 -17.574 1.00 83.12 99 ILE A N 1
ATOM 753 C CA . ILE A 1 99 ? 1.932 -4.981 -16.869 1.00 83.12 99 ILE A CA 1
ATOM 754 C C . ILE A 1 99 ? 2.313 -5.081 -15.379 1.00 83.12 99 ILE A C 1
ATOM 756 O O . ILE A 1 99 ? 1.525 -5.593 -14.581 1.00 83.12 99 ILE A O 1
ATOM 760 N N . GLY A 1 100 ? 3.475 -4.562 -14.970 1.00 81.44 100 GLY A N 1
ATOM 761 C CA . GLY A 1 100 ? 3.897 -4.420 -13.575 1.00 81.44 100 GLY A CA 1
ATOM 762 C C . GLY A 1 100 ? 2.859 -3.699 -12.710 1.00 81.44 100 GLY A C 1
ATOM 763 O O . GLY A 1 100 ? 2.593 -4.110 -11.575 1.00 81.44 100 GLY A O 1
ATOM 764 N N . TRP A 1 101 ? 2.166 -2.709 -13.274 1.00 86.00 101 TRP A N 1
ATOM 765 C CA . TRP A 1 101 ? 1.081 -2.004 -12.598 1.00 86.00 101 TRP A CA 1
ATOM 766 C C . TRP A 1 101 ? -0.133 -2.888 -12.300 1.00 86.00 101 TRP A C 1
ATOM 768 O O . TRP A 1 101 ? -0.761 -2.734 -11.250 1.00 86.00 101 TRP A O 1
ATOM 778 N N . PHE A 1 102 ? -0.450 -3.864 -13.158 1.00 85.50 102 PHE A N 1
ATOM 779 C CA . PHE A 1 102 ? -1.521 -4.821 -12.874 1.00 85.50 102 PHE A CA 1
ATOM 780 C C . PHE A 1 102 ? -1.189 -5.689 -11.662 1.00 85.50 102 PHE A C 1
ATOM 782 O O . PHE A 1 102 ? -2.051 -5.891 -10.803 1.00 85.50 102 PHE A O 1
ATOM 789 N N . TYR A 1 103 ? 0.054 -6.160 -11.549 1.00 84.75 103 TYR A N 1
ATOM 790 C CA . TYR A 1 103 ? 0.491 -6.909 -10.370 1.00 84.75 103 TYR A CA 1
ATOM 791 C C . TYR A 1 103 ? 0.442 -6.035 -9.118 1.00 84.75 103 TYR A C 1
ATOM 793 O O . TYR A 1 103 ? -0.104 -6.462 -8.097 1.00 84.75 103 TYR A O 1
ATOM 801 N N . PHE A 1 104 ? 0.915 -4.790 -9.215 1.00 86.75 104 PHE A N 1
ATOM 802 C CA . PHE A 1 104 ? 0.835 -3.821 -8.127 1.00 86.75 104 PHE A CA 1
ATOM 803 C C . PHE A 1 104 ? -0.611 -3.547 -7.691 1.00 86.75 104 PHE A C 1
ATOM 805 O O . PHE A 1 104 ? -0.875 -3.500 -6.493 1.00 86.75 104 PHE A O 1
ATOM 812 N N . SER A 1 105 ? -1.568 -3.459 -8.624 1.00 87.94 105 SER A N 1
ATOM 813 C CA . SER A 1 105 ? -2.984 -3.157 -8.341 1.00 87.94 105 SER A CA 1
ATOM 814 C C . SER A 1 105 ? -3.644 -4.138 -7.357 1.00 87.94 105 SER A C 1
ATOM 816 O O . SER A 1 105 ? -4.576 -3.783 -6.632 1.00 87.94 105 SER A O 1
ATOM 818 N N . SER A 1 106 ? -3.134 -5.369 -7.262 1.00 87.88 106 SER A N 1
ATOM 819 C CA . SER A 1 106 ? -3.625 -6.361 -6.302 1.00 87.88 106 SER A CA 1
ATOM 820 C C . SER A 1 106 ? -3.418 -5.947 -4.839 1.00 87.88 106 SER A C 1
ATOM 822 O O . SER A 1 106 ? -4.238 -6.302 -3.990 1.00 87.88 106 SER A O 1
ATOM 824 N N . LEU A 1 107 ? -2.381 -5.154 -4.542 1.00 88.44 107 LEU A N 1
ATOM 825 C CA . LEU A 1 107 ? -2.059 -4.675 -3.196 1.00 88.44 107 LEU A CA 1
ATOM 826 C C . LEU A 1 107 ? -3.126 -3.720 -2.629 1.00 88.44 107 LEU A C 1
ATOM 828 O O . LEU A 1 107 ? -3.733 -4.081 -1.617 1.00 88.44 107 LEU A O 1
ATOM 832 N N . PRO A 1 108 ? -3.441 -2.569 -3.260 1.00 87.88 108 PRO A N 1
ATOM 833 C CA . PRO A 1 108 ? -4.478 -1.669 -2.758 1.00 87.88 108 PRO A CA 1
ATOM 834 C C . PRO A 1 108 ? -5.862 -2.332 -2.759 1.00 87.88 108 PRO A C 1
ATOM 836 O O . PRO A 1 108 ? -6.684 -2.058 -1.878 1.00 87.88 108 PRO A O 1
ATOM 839 N N . LEU A 1 109 ? -6.129 -3.258 -3.691 1.00 90.56 109 LEU A N 1
ATOM 840 C CA . LEU A 1 109 ? -7.364 -4.045 -3.708 1.00 90.56 109 LEU A CA 1
ATOM 841 C C . LEU A 1 109 ? -7.473 -4.953 -2.475 1.00 90.56 109 LEU A C 1
ATOM 843 O O . LEU A 1 109 ? -8.484 -4.923 -1.765 1.00 90.56 109 LEU A O 1
ATOM 847 N N . LEU A 1 110 ? -6.431 -5.741 -2.195 1.00 91.31 110 LEU A N 1
ATOM 848 C CA . LEU A 1 110 ? -6.384 -6.629 -1.037 1.00 91.31 110 LEU A CA 1
ATOM 849 C C . LEU A 1 110 ? -6.470 -5.832 0.267 1.00 91.31 110 LEU A C 1
ATOM 851 O O . LEU A 1 110 ? -7.264 -6.183 1.143 1.00 91.31 110 LEU A O 1
ATOM 855 N N . THR A 1 111 ? -5.719 -4.733 0.384 1.00 90.62 111 THR A N 1
ATOM 856 C CA . THR A 1 111 ? -5.798 -3.853 1.553 1.00 90.62 111 THR A CA 1
ATOM 857 C C . THR A 1 111 ? -7.214 -3.322 1.746 1.00 90.62 111 THR A C 1
ATOM 859 O O . THR A 1 111 ? -7.747 -3.400 2.854 1.00 90.62 111 THR A O 1
ATOM 862 N N . SER A 1 112 ? -7.866 -2.842 0.684 1.00 89.19 112 SER A N 1
ATOM 863 C CA . SER A 1 112 ? -9.245 -2.340 0.752 1.00 89.19 112 SER A CA 1
ATOM 864 C C . SER A 1 112 ? -10.214 -3.396 1.283 1.00 89.19 112 SER A C 1
ATOM 866 O O . SER A 1 112 ? -11.005 -3.119 2.190 1.00 89.19 112 SER A O 1
ATOM 868 N N . LEU A 1 113 ? -10.125 -4.624 0.762 1.00 91.00 113 LEU A N 1
ATOM 869 C CA . LEU A 1 113 ? -10.966 -5.742 1.192 1.00 91.00 113 LEU A CA 1
ATOM 870 C C . LEU A 1 113 ? -10.736 -6.096 2.665 1.00 91.00 113 LEU A C 1
ATOM 872 O O . LEU A 1 113 ? -11.699 -6.272 3.415 1.00 91.00 113 LEU A O 1
ATOM 876 N N . LEU A 1 114 ? -9.476 -6.155 3.104 1.00 90.56 114 LEU A N 1
ATOM 877 C CA . LEU A 1 114 ? -9.126 -6.453 4.494 1.00 90.56 114 LEU A CA 1
ATOM 878 C C . LEU A 1 114 ? -9.600 -5.353 5.450 1.00 90.56 114 LEU A C 1
ATOM 880 O O . LEU A 1 114 ? -10.202 -5.652 6.483 1.00 90.56 114 LEU A O 1
ATOM 884 N N . LEU A 1 115 ? -9.406 -4.081 5.095 1.00 89.31 115 LEU A N 1
ATOM 885 C CA . LEU A 1 115 ? -9.889 -2.944 5.883 1.00 89.31 115 LEU A CA 1
ATOM 886 C C . LEU A 1 115 ? -11.411 -2.961 6.025 1.00 89.31 115 LEU A C 1
ATOM 888 O O . LEU A 1 115 ? -11.938 -2.705 7.114 1.00 89.31 115 LEU A O 1
ATOM 892 N N . PHE A 1 116 ? -12.122 -3.302 4.951 1.00 88.19 116 PHE A N 1
ATOM 893 C CA . PHE A 1 116 ? -13.569 -3.462 4.982 1.00 88.19 116 PHE A CA 1
ATOM 894 C C . PHE A 1 116 ? -13.994 -4.637 5.877 1.00 88.19 116 PHE A C 1
ATOM 896 O O . PHE A 1 116 ? -14.862 -4.479 6.741 1.00 88.19 116 PHE A O 1
ATOM 903 N N . ALA A 1 117 ? -13.341 -5.795 5.745 1.00 88.06 117 ALA A N 1
ATOM 904 C CA . ALA A 1 117 ? -13.614 -6.976 6.561 1.00 88.06 117 ALA A CA 1
ATOM 905 C C . ALA A 1 117 ? -13.388 -6.708 8.059 1.00 88.06 117 ALA A C 1
ATOM 907 O O . ALA A 1 117 ? -14.240 -7.036 8.890 1.00 88.06 117 ALA A O 1
ATOM 908 N N . PHE A 1 118 ? -12.290 -6.039 8.422 1.00 88.00 118 PHE A N 1
ATOM 909 C CA . PHE A 1 118 ? -12.019 -5.660 9.809 1.00 88.00 118 PHE A CA 1
ATOM 910 C C . PHE A 1 118 ? -13.039 -4.662 10.341 1.00 88.00 118 PHE A C 1
ATOM 912 O O . PHE A 1 118 ? -13.466 -4.781 11.491 1.00 88.00 118 PHE A O 1
ATOM 919 N N . ARG A 1 119 ? -13.483 -3.710 9.514 1.00 84.38 119 ARG A N 1
ATOM 920 C CA . ARG A 1 119 ? -14.531 -2.765 9.904 1.00 84.38 119 ARG A CA 1
ATOM 921 C C . ARG A 1 119 ? -15.849 -3.478 10.200 1.00 84.38 119 ARG A C 1
ATOM 923 O O . ARG A 1 119 ? -16.472 -3.189 11.220 1.00 84.38 119 ARG A O 1
ATOM 930 N N . MET A 1 120 ? -16.233 -4.439 9.365 1.00 84.88 120 MET A N 1
ATOM 931 C CA . MET A 1 120 ? -17.422 -5.271 9.573 1.00 84.88 120 MET A CA 1
ATOM 932 C C . MET A 1 120 ? -17.301 -6.160 10.818 1.00 84.88 120 MET A C 1
ATOM 934 O O . MET A 1 120 ? -18.268 -6.340 11.556 1.00 84.88 120 MET A O 1
ATOM 938 N N . ALA A 1 121 ? -16.108 -6.679 11.112 1.00 83.25 121 ALA A N 1
ATOM 939 C CA . ALA A 1 121 ? -15.868 -7.410 12.352 1.00 83.25 121 ALA A CA 1
ATOM 940 C C . ALA A 1 121 ? -16.028 -6.506 13.592 1.00 83.25 121 ALA A C 1
ATOM 942 O O . ALA A 1 121 ? -16.617 -6.927 14.585 1.00 83.25 121 ALA A O 1
ATOM 943 N N . GLN A 1 122 ? -15.577 -5.244 13.536 1.00 79.31 122 GLN A N 1
ATOM 944 C CA . GLN A 1 122 ? -15.771 -4.283 14.636 1.00 79.31 122 GLN A CA 1
ATOM 945 C C . GLN A 1 122 ? -17.242 -3.977 14.908 1.00 79.31 122 GLN A C 1
ATOM 947 O O . GLN A 1 122 ? -17.622 -3.833 16.069 1.00 79.31 122 GLN A O 1
ATOM 952 N N . THR A 1 123 ? -18.064 -3.833 13.863 1.00 77.19 123 THR A N 1
ATOM 953 C CA . THR A 1 123 ? -19.490 -3.526 14.035 1.00 77.19 123 THR A CA 1
ATOM 954 C C . THR A 1 123 ? -20.255 -4.708 14.619 1.00 77.19 123 THR A C 1
ATOM 956 O O . THR A 1 123 ? -21.116 -4.491 15.464 1.00 77.19 123 THR A O 1
ATOM 959 N N . ARG A 1 124 ? -19.893 -5.945 14.253 1.00 73.31 124 ARG A N 1
ATOM 960 C CA . ARG A 1 124 ? -20.489 -7.174 14.809 1.00 73.31 124 ARG A CA 1
ATOM 961 C C . ARG A 1 124 ? -20.095 -7.460 16.262 1.00 73.31 124 ARG A C 1
ATOM 963 O O . ARG A 1 124 ? -20.850 -8.112 16.968 1.00 73.31 124 ARG A O 1
ATOM 970 N N . LEU A 1 125 ? -18.927 -6.989 16.705 1.00 63.12 125 LEU A N 1
ATOM 971 C CA . LEU A 1 125 ? -18.425 -7.185 18.073 1.00 63.12 125 LEU A CA 1
ATOM 972 C C . LEU A 1 125 ? -18.931 -6.136 19.080 1.00 63.12 125 LEU A C 1
ATOM 974 O O . LEU A 1 125 ? -18.638 -6.256 20.270 1.00 63.12 125 LEU A O 1
ATOM 978 N N . LYS A 1 126 ? -19.665 -5.102 18.642 1.00 59.25 126 LYS A N 1
ATOM 979 C CA . LYS A 1 126 ? -20.369 -4.215 19.578 1.00 59.25 126 LYS A CA 1
ATOM 980 C C . LYS A 1 126 ? -21.549 -4.992 20.180 1.00 59.25 126 LYS A C 1
ATOM 982 O O . LYS A 1 126 ? -22.412 -5.407 19.409 1.00 59.25 126 LYS A O 1
ATOM 987 N N . PRO A 1 127 ? -21.608 -5.199 21.511 1.00 56.66 127 PRO A N 1
ATOM 988 C CA . PRO A 1 127 ? -22.766 -5.838 22.124 1.00 56.66 127 PRO A CA 1
ATOM 989 C C . PRO A 1 127 ? -24.030 -5.017 21.819 1.00 56.66 127 PRO A C 1
ATOM 991 O O . PRO A 1 127 ? -23.933 -3.784 21.734 1.00 56.66 127 PRO A O 1
ATOM 994 N N . PRO A 1 128 ? -25.197 -5.666 21.631 1.00 54.31 128 PRO A N 1
ATOM 995 C CA . PRO A 1 128 ? -26.459 -4.948 21.581 1.00 54.31 128 PRO A CA 1
ATOM 996 C C . PRO A 1 128 ? -26.571 -4.165 22.887 1.00 54.31 128 PRO A C 1
ATOM 998 O O . PRO A 1 128 ? -26.395 -4.723 23.968 1.00 54.31 128 PRO A O 1
ATOM 1001 N N . ILE A 1 129 ? -26.764 -2.854 22.772 1.00 58.56 129 ILE A N 1
ATOM 1002 C CA . ILE A 1 129 ? -27.090 -2.004 23.913 1.00 58.56 129 ILE A CA 1
ATOM 1003 C C . ILE A 1 129 ? -28.329 -2.644 24.538 1.00 58.56 129 ILE A C 1
ATOM 1005 O O . ILE A 1 129 ? -29.333 -2.783 23.838 1.00 58.56 129 ILE A O 1
ATOM 1009 N N . GLU A 1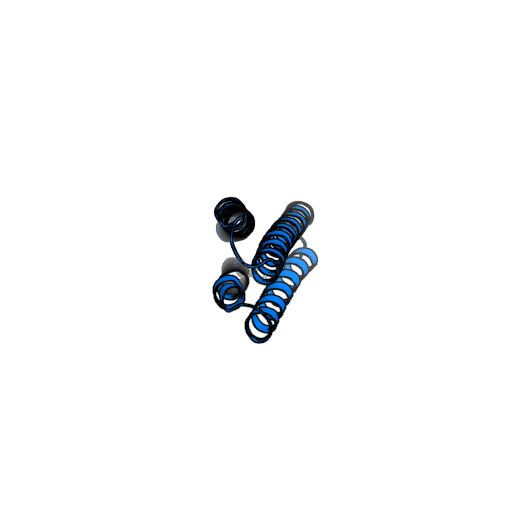 130 ? -28.219 -3.107 25.785 1.00 52.56 130 GLU A N 1
ATOM 1010 C CA . GLU A 1 130 ? -29.351 -3.625 26.548 1.00 52.56 130 GLU A CA 1
ATOM 1011 C C . GLU A 1 130 ? -30.469 -2.584 26.464 1.00 52.56 130 GLU A C 1
ATOM 1013 O O . GLU A 1 130 ? -30.343 -1.454 26.942 1.00 52.56 130 GLU A O 1
ATOM 1018 N N . ALA A 1 131 ? -31.520 -2.936 25.728 1.00 49.44 131 ALA A N 1
ATOM 1019 C CA . ALA A 1 131 ? -32.734 -2.160 25.685 1.00 49.44 131 ALA A CA 1
ATOM 1020 C C . ALA A 1 131 ? -33.448 -2.407 27.015 1.00 49.44 131 ALA A C 1
ATOM 1022 O O . ALA A 1 131 ? -34.067 -3.453 27.159 1.00 49.44 131 ALA A O 1
ATOM 1023 N N . ILE A 1 132 ? -33.297 -1.429 27.916 1.00 43.16 132 ILE A N 1
ATOM 1024 C CA . ILE A 1 132 ? -34.183 -1.051 29.034 1.00 43.16 132 ILE A CA 1
ATOM 1025 C C . ILE A 1 132 ? -34.510 -2.166 30.035 1.00 43.16 132 ILE A C 1
ATOM 1027 O O . ILE A 1 132 ? -35.312 -3.067 29.714 1.00 43.16 132 ILE A O 1
#

Solvent-accessible surface area (backbone atoms only — not comparable to full-atom values): 6992 Å² total; per-residue (Å²): 132,86,81,58,58,45,58,54,51,43,52,49,52,54,52,51,49,26,52,49,26,43,50,51,15,49,50,42,47,49,51,48,69,71,47,79,83,61,64,73,64,61,54,52,53,43,51,50,51,18,52,51,29,38,51,51,18,49,52,51,45,52,41,49,51,49,26,70,73,43,82,42,74,66,34,51,50,51,44,48,50,48,27,55,50,52,22,52,49,22,47,52,43,23,75,75,76,41,64,67,30,45,64,54,22,51,52,35,48,50,49,44,53,50,44,51,52,30,52,54,52,53,62,69,68,52,74,80,77,82,79,128

Nearest PDB structures (foldseek):
  6jx6-assembly1_D  TM=4.468E-01  e=1.048E+00  Homo sapiens
  4tx5-assembly1_B  TM=4.487E-01  e=1.600E+00  Homo sapiens
  1few-assembly1_A  TM=4.240E-01  e=1.295E+00  Homo sapiens
  8a1g-assembly2_D  TM=4.325E-01  e=1.228E+00  Homo sapiens

Mean predicted aligned error: 7.87 Å

Foldseek 3Di:
DQCCPLVVVLLVLLVVLLVVLLVVLVVLVVVLVVPVPDDPVVSVLSNVSSVVSNVLSVVSVVLSVVCVVPVDPVSLVVNLVSLVVLLVVLVVCCVVPNVVSVVSSVSSVVSNVSNVVSVVVSVVSPPPDPDD

Secondary structure (DSSP, 8-state):
----HHHHHHHHHHHHHHHHHHHHHHHHHHHHHH-TTS-HHHHHHHHHHHHHHHHHHHHHHHHHHHHHH--SHHHHHHHHHHHHHHHHHHHHHHHHT-THHHHHHHHHHHHHHHHHHHHHHHHHTSPPP---

Radius of gyration: 18.24 Å; Cα contacts (8 Å, |Δi|>4): 109; chains: 1; bounding box: 58×19×54 Å